Protein AF-A0A4Y8PSL6-F1 (afdb_monomer)

Structure (mmCIF, N/CA/C/O backbone):
data_AF-A0A4Y8PSL6-F1
#
_entry.id   AF-A0A4Y8PSL6-F1
#
loop_
_atom_site.group_PDB
_atom_site.id
_atom_site.type_symbol
_atom_site.label_atom_id
_atom_site.label_alt_id
_atom_site.label_comp_id
_atom_site.label_asym_id
_atom_site.label_entity_id
_atom_site.label_seq_id
_atom_site.pdbx_PDB_ins_code
_atom_site.Cartn_x
_atom_site.Cartn_y
_atom_site.Cartn_z
_atom_site.occupancy
_atom_site.B_iso_or_equiv
_atom_site.auth_seq_id
_atom_site.auth_comp_id
_atom_site.auth_asym_id
_atom_site.auth_atom_id
_atom_site.pdbx_PDB_model_num
ATOM 1 N N . MET A 1 1 ? 6.176 0.290 2.480 1.00 97.12 1 MET A N 1
ATOM 2 C CA . MET A 1 1 ? 6.276 -0.928 1.645 1.00 97.12 1 MET A CA 1
ATOM 3 C C . MET A 1 1 ? 7.645 -0.923 1.013 1.00 97.12 1 MET A C 1
ATOM 5 O O . MET A 1 1 ? 7.994 0.090 0.418 1.00 97.12 1 MET A O 1
ATOM 9 N N . ASP A 1 2 ? 8.406 -1.997 1.165 1.00 98.06 2 ASP A N 1
ATOM 10 C CA . ASP A 1 2 ? 9.759 -2.098 0.620 1.00 98.06 2 ASP A CA 1
ATOM 11 C C . ASP A 1 2 ? 9.851 -3.261 -0.374 1.00 98.06 2 ASP A C 1
ATOM 13 O O . ASP A 1 2 ? 9.396 -4.365 -0.080 1.00 98.06 2 ASP A O 1
ATOM 17 N N . SER A 1 3 ? 10.424 -2.998 -1.546 1.00 97.62 3 SER A N 1
ATOM 18 C CA . SER A 1 3 ? 10.727 -3.960 -2.612 1.00 97.62 3 SER A CA 1
ATOM 19 C C . SER A 1 3 ? 12.209 -3.917 -3.021 1.00 97.62 3 SER A C 1
ATOM 21 O O . SER A 1 3 ? 12.564 -4.291 -4.131 1.00 97.62 3 SER A O 1
ATOM 23 N N . THR A 1 4 ? 13.110 -3.436 -2.160 1.00 97.38 4 THR A N 1
ATOM 24 C CA . THR A 1 4 ? 14.527 -3.191 -2.489 1.00 97.38 4 THR A CA 1
ATOM 25 C C . THR A 1 4 ? 15.264 -4.4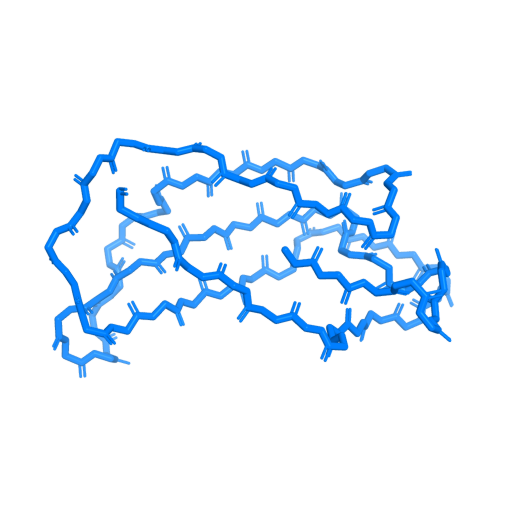42 -2.982 1.00 97.38 4 THR A C 1
ATOM 27 O O . THR A 1 4 ? 16.109 -4.330 -3.871 1.00 97.38 4 THR A O 1
ATOM 30 N N . ASN A 1 5 ? 14.902 -5.644 -2.510 1.00 96.50 5 ASN A N 1
ATOM 31 C CA . ASN A 1 5 ? 15.495 -6.900 -3.001 1.00 96.50 5 ASN A CA 1
ATOM 32 C C . ASN A 1 5 ? 15.004 -7.294 -4.409 1.00 96.50 5 ASN A C 1
ATOM 34 O O . ASN A 1 5 ? 15.565 -8.193 -5.029 1.00 96.50 5 ASN A O 1
ATOM 38 N N . ALA A 1 6 ? 13.981 -6.608 -4.921 1.00 96.25 6 ALA A N 1
ATOM 39 C CA . ALA A 1 6 ? 13.476 -6.686 -6.284 1.00 96.25 6 ALA A CA 1
ATOM 40 C C . ALA A 1 6 ? 13.149 -5.266 -6.783 1.00 96.25 6 ALA A C 1
ATOM 42 O O . ALA A 1 6 ? 12.002 -4.942 -7.062 1.00 96.25 6 ALA A O 1
ATOM 43 N N . ALA A 1 7 ? 14.155 -4.388 -6.869 1.00 94.81 7 ALA A N 1
ATOM 44 C CA . ALA A 1 7 ? 13.978 -2.936 -7.032 1.00 94.81 7 ALA A CA 1
ATOM 45 C C . ALA A 1 7 ? 13.149 -2.468 -8.258 1.00 94.81 7 ALA A C 1
ATOM 47 O O . ALA A 1 7 ? 12.777 -1.298 -8.347 1.00 94.81 7 ALA A O 1
ATOM 48 N N . GLY A 1 8 ? 12.853 -3.346 -9.220 1.00 96.19 8 GLY A N 1
ATOM 49 C CA . GLY A 1 8 ? 11.931 -3.066 -10.328 1.00 96.19 8 GLY A CA 1
ATOM 50 C C . GLY A 1 8 ? 10.448 -3.302 -10.004 1.00 96.19 8 GLY A C 1
ATOM 51 O O . GLY A 1 8 ? 9.587 -2.804 -10.734 1.00 96.19 8 GLY A O 1
ATOM 52 N N . ASP A 1 9 ? 10.155 -4.005 -8.912 1.00 97.44 9 ASP A N 1
ATOM 53 C CA . ASP A 1 9 ? 8.859 -4.616 -8.610 1.00 97.44 9 ASP A CA 1
ATOM 54 C C . ASP A 1 9 ? 8.009 -3.782 -7.635 1.00 97.44 9 ASP A C 1
ATOM 56 O O . ASP A 1 9 ? 7.099 -4.283 -6.973 1.00 97.44 9 ASP A O 1
ATOM 60 N N . TYR A 1 10 ? 8.271 -2.482 -7.527 1.00 97.62 10 TYR A N 1
ATOM 61 C CA . TYR A 1 10 ? 7.418 -1.603 -6.732 1.00 97.62 10 TYR A CA 1
ATOM 62 C C . TYR A 1 10 ? 6.060 -1.354 -7.398 1.00 97.62 10 TYR A C 1
ATOM 64 O O . TYR A 1 10 ? 5.917 -1.317 -8.626 1.00 97.62 10 TYR A O 1
ATOM 72 N N . ALA A 1 11 ? 5.047 -1.099 -6.568 1.00 97.56 11 ALA A N 1
ATOM 73 C CA . ALA A 1 11 ? 3.720 -0.711 -7.029 1.00 97.56 11 ALA A CA 1
ATOM 74 C C . ALA A 1 11 ? 3.775 0.612 -7.814 1.00 97.56 11 ALA A C 1
ATOM 76 O O . ALA A 1 11 ? 4.144 1.648 -7.271 1.00 97.56 11 ALA A O 1
ATOM 77 N N . ARG A 1 12 ? 3.349 0.606 -9.083 1.00 97.88 12 ARG A N 1
ATOM 78 C CA . ARG A 1 12 ? 3.324 1.820 -9.934 1.00 97.88 12 ARG A CA 1
ATOM 79 C C . ARG A 1 12 ? 2.220 2.804 -9.571 1.00 97.88 12 ARG A C 1
ATOM 81 O O . ARG A 1 12 ? 2.358 4.011 -9.730 1.00 97.88 12 ARG A O 1
ATOM 88 N N . GLY A 1 13 ? 1.143 2.265 -9.031 1.00 98.25 13 GLY A N 1
ATOM 89 C CA . GLY A 1 13 ? 0.061 2.987 -8.388 1.00 98.25 13 GLY A CA 1
ATOM 90 C C . GLY A 1 13 ? -0.425 2.141 -7.229 1.00 98.25 13 GLY A C 1
ATOM 91 O O . GLY A 1 13 ? -0.313 0.909 -7.294 1.00 98.25 13 GLY A O 1
ATOM 92 N N . TYR A 1 14 ? -0.923 2.786 -6.183 1.00 98.50 14 TYR A N 1
ATOM 93 C CA . TYR A 1 14 ? -1.450 2.101 -5.017 1.00 98.50 14 TYR A CA 1
ATOM 94 C C . TYR A 1 14 ? -2.660 2.818 -4.419 1.00 98.50 14 TYR A C 1
ATOM 96 O O . TYR A 1 14 ? -2.806 4.039 -4.508 1.00 98.50 14 TYR A O 1
ATOM 104 N N . GLN A 1 15 ? -3.498 2.034 -3.751 1.00 98.81 15 GLN A N 1
ATOM 105 C CA . GLN A 1 15 ? -4.497 2.484 -2.791 1.00 98.81 15 GLN A CA 1
ATOM 106 C C . GLN A 1 15 ? -4.325 1.696 -1.497 1.00 98.81 15 GLN A C 1
ATOM 108 O O . GLN A 1 15 ? -4.068 0.490 -1.528 1.00 98.81 15 GLN A O 1
ATOM 113 N N . VAL A 1 16 ? -4.486 2.375 -0.365 1.00 98.69 16 VAL A N 1
ATOM 114 C CA . VAL A 1 16 ? -4.461 1.762 0.964 1.00 98.69 16 VAL A CA 1
ATOM 115 C C . VAL A 1 16 ? -5.843 1.878 1.579 1.00 98.69 16 VAL A C 1
ATOM 117 O O . VAL A 1 16 ? -6.427 2.959 1.611 1.00 98.69 16 VAL A O 1
ATOM 120 N N . PHE A 1 17 ? -6.351 0.761 2.080 1.00 98.88 17 PHE A N 1
ATOM 121 C CA . PHE A 1 17 ? -7.597 0.664 2.829 1.00 98.88 17 PHE A CA 1
ATOM 122 C C . PHE A 1 17 ? -7.307 0.069 4.200 1.00 98.88 17 PHE A C 1
ATOM 124 O O . PHE A 1 17 ? -6.369 -0.716 4.364 1.00 98.88 17 PHE A O 1
ATOM 131 N N . VAL A 1 18 ? -8.162 0.383 5.164 1.00 98.62 18 VAL A N 1
ATOM 132 C CA . VAL A 1 18 ? -8.118 -0.205 6.501 1.00 98.62 18 VAL A CA 1
ATOM 133 C C . VAL A 1 18 ? -9.489 -0.758 6.869 1.00 98.62 18 VAL A C 1
ATOM 135 O O . VAL A 1 18 ? -10.505 -0.324 6.333 1.00 98.62 18 VAL A O 1
ATOM 138 N N . SER A 1 19 ? -9.525 -1.747 7.755 1.00 98.75 19 SER A N 1
ATOM 139 C CA . SER A 1 19 ? -1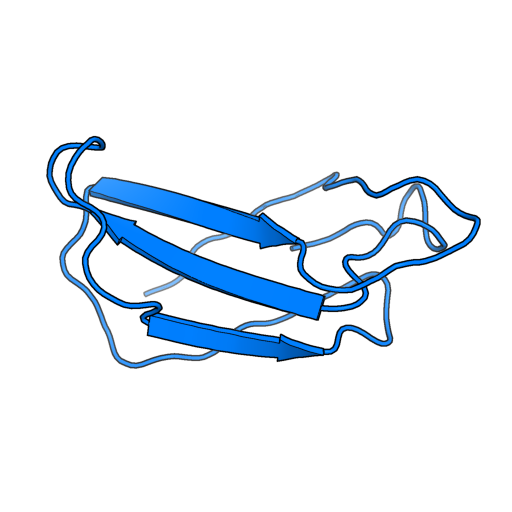0.775 -2.357 8.208 1.00 98.75 19 SER A CA 1
ATOM 140 C C . SER A 1 19 ? -10.661 -2.853 9.645 1.00 98.75 19 SER A C 1
ATOM 142 O O . SER A 1 19 ? -9.587 -3.257 10.100 1.00 98.75 19 SER A O 1
ATOM 144 N N . SER A 1 20 ? -11.778 -2.848 10.367 1.00 98.50 20 SER A N 1
ATOM 145 C CA . SER A 1 20 ? -11.912 -3.498 11.672 1.00 98.50 20 SER A CA 1
ATOM 146 C C . SER A 1 20 ? -12.232 -4.994 11.559 1.00 98.50 20 SER A C 1
ATOM 148 O O . SER A 1 20 ? -11.885 -5.746 12.470 1.00 98.50 20 SER A O 1
ATOM 150 N N . ASP A 1 21 ? -12.841 -5.436 10.451 1.00 98.25 21 ASP A N 1
ATOM 151 C CA . ASP A 1 21 ? -13.387 -6.793 10.276 1.00 98.25 21 ASP A CA 1
ATOM 152 C C . ASP A 1 21 ? -12.777 -7.593 9.104 1.00 98.25 21 ASP A C 1
ATOM 154 O O . ASP A 1 21 ? -12.999 -8.797 8.996 1.00 98.25 21 ASP A O 1
ATOM 158 N N . GLY A 1 22 ? -11.991 -6.953 8.232 1.00 98.19 22 GLY A N 1
ATOM 159 C CA . GLY A 1 22 ? -11.313 -7.593 7.098 1.00 98.19 22 GLY A CA 1
ATOM 160 C C . GLY A 1 22 ? -12.210 -7.867 5.881 1.00 98.19 22 GLY A C 1
ATOM 161 O O . GLY A 1 22 ? -11.731 -8.361 4.858 1.00 98.19 22 GLY A O 1
ATOM 162 N N . THR A 1 23 ? -13.490 -7.503 5.943 1.00 98.12 23 THR A N 1
ATOM 163 C CA . THR A 1 23 ? -14.489 -7.712 4.881 1.00 98.12 23 THR A CA 1
ATOM 164 C C . THR A 1 23 ? -15.043 -6.394 4.346 1.00 98.12 23 THR A C 1
ATOM 166 O O . THR A 1 23 ? -15.125 -6.218 3.130 1.00 98.12 23 THR A O 1
ATOM 169 N N . ASN A 1 24 ? -15.324 -5.436 5.228 1.00 97.81 24 ASN A N 1
ATOM 170 C CA . ASN A 1 24 ? -15.801 -4.100 4.906 1.00 97.81 24 ASN A CA 1
ATOM 171 C C . ASN A 1 24 ? -14.627 -3.119 4.941 1.00 97.81 24 ASN A C 1
ATOM 173 O O . ASN A 1 24 ? -14.035 -2.879 5.991 1.00 97.81 24 ASN A O 1
ATOM 177 N N . TRP A 1 25 ? -14.274 -2.557 3.784 1.00 98.38 25 TRP A N 1
ATOM 178 C CA . TRP A 1 25 ? -13.050 -1.757 3.614 1.00 98.38 25 TRP A CA 1
ATOM 179 C C . TRP A 1 25 ? -13.291 -0.256 3.427 1.00 98.38 25 TRP A C 1
ATOM 181 O O . TRP A 1 25 ? -12.337 0.513 3.462 1.00 98.38 25 TRP A O 1
ATOM 191 N N . GLY A 1 26 ? -14.543 0.164 3.220 1.00 97.06 26 GLY A N 1
ATOM 192 C CA . GLY A 1 26 ? -14.885 1.568 2.985 1.00 97.06 26 GLY A CA 1
ATOM 193 C C . GLY A 1 26 ? -14.147 2.176 1.786 1.00 97.06 26 GLY A C 1
ATOM 194 O O . GLY A 1 26 ? -13.962 1.527 0.754 1.00 97.06 26 GLY A O 1
ATOM 195 N N . THR A 1 27 ? -13.744 3.439 1.923 1.00 98.31 27 THR A N 1
ATOM 196 C CA . THR A 1 27 ? -12.932 4.166 0.939 1.00 98.31 27 THR A CA 1
ATOM 197 C C . THR A 1 27 ? -11.445 4.054 1.258 1.00 98.31 27 THR A C 1
ATOM 199 O O . THR A 1 27 ? -11.059 3.816 2.402 1.00 98.31 27 THR A O 1
ATOM 202 N N . ALA A 1 28 ? -10.594 4.274 0.256 1.00 98.62 28 ALA A N 1
ATOM 203 C CA . ALA A 1 28 ? -9.154 4.309 0.476 1.00 98.62 28 ALA A CA 1
ATOM 204 C C . ALA A 1 28 ? -8.789 5.443 1.450 1.00 98.62 28 ALA A C 1
ATOM 206 O O . ALA A 1 28 ? -9.250 6.573 1.283 1.00 98.62 28 ALA A O 1
ATOM 207 N N . VAL A 1 29 ? -7.947 5.145 2.441 1.00 98.69 29 VAL A N 1
ATOM 208 C CA . VAL A 1 29 ? -7.378 6.146 3.362 1.00 98.69 29 VAL A CA 1
ATOM 209 C C . VAL A 1 29 ? -6.203 6.894 2.733 1.00 98.69 29 VAL A C 1
ATOM 211 O O . VAL A 1 29 ? -5.899 8.010 3.138 1.00 98.69 29 VAL A O 1
ATOM 214 N N . ALA A 1 30 ? -5.572 6.300 1.716 1.00 98.69 30 ALA A N 1
ATOM 215 C CA . ALA A 1 30 ? -4.534 6.926 0.907 1.00 98.69 30 ALA A CA 1
ATOM 216 C C . ALA A 1 30 ? -4.529 6.361 -0.518 1.00 98.69 30 ALA A C 1
ATOM 218 O O . ALA A 1 30 ? -4.913 5.214 -0.755 1.00 98.69 30 ALA A O 1
ATOM 219 N 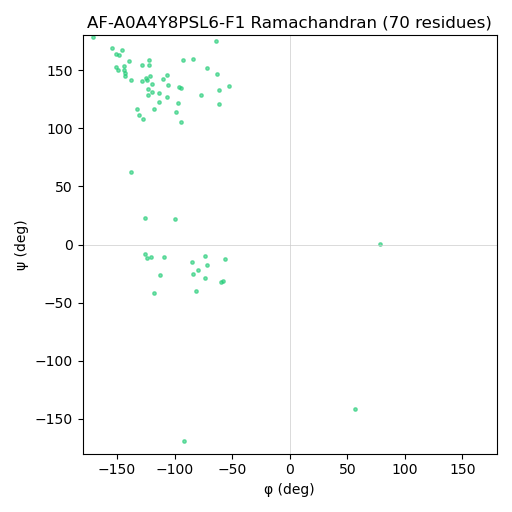N . SER A 1 31 ? -4.073 7.161 -1.476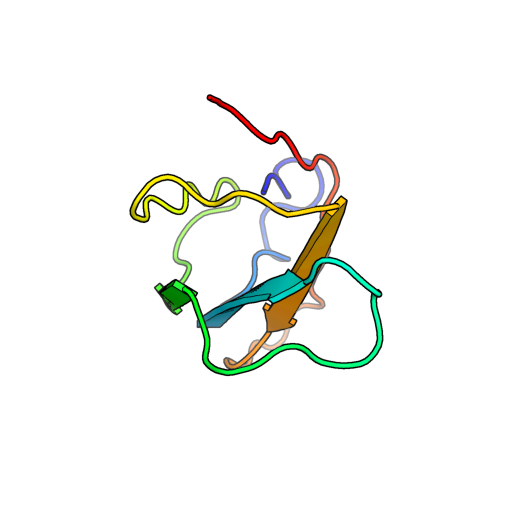 1.00 98.62 31 SER A N 1
ATOM 220 C CA . SER A 1 31 ? -3.841 6.757 -2.867 1.00 98.62 31 SER A CA 1
ATOM 221 C C . SER A 1 31 ? -2.601 7.469 -3.393 1.00 98.62 31 SER A C 1
ATOM 223 O O . SER A 1 31 ? -2.350 8.610 -3.012 1.00 98.62 31 SER A O 1
ATOM 225 N N . GLY A 1 32 ? -1.843 6.834 -4.281 1.00 98.12 32 GLY A N 1
ATOM 226 C CA . GLY A 1 32 ? -0.646 7.458 -4.831 1.00 98.12 32 GLY A CA 1
ATOM 227 C C . GLY A 1 32 ? -0.022 6.699 -5.992 1.00 98.12 32 GLY A C 1
ATOM 228 O O . GLY A 1 32 ? -0.494 5.640 -6.409 1.00 98.12 32 GLY A O 1
ATOM 229 N N . THR A 1 33 ? 1.058 7.272 -6.515 1.00 98.00 33 THR A N 1
ATOM 230 C CA . THR A 1 33 ? 1.937 6.636 -7.500 1.00 98.00 33 THR A CA 1
ATOM 231 C C . THR A 1 33 ? 3.243 6.241 -6.824 1.00 98.00 33 THR A C 1
ATOM 233 O O . THR A 1 33 ? 3.687 6.906 -5.888 1.00 98.00 33 THR A O 1
ATOM 236 N N . GLY A 1 34 ? 3.837 5.132 -7.258 1.00 97.00 34 GLY A N 1
ATOM 237 C CA . GLY A 1 34 ? 5.158 4.711 -6.796 1.00 97.00 34 GLY A CA 1
ATOM 238 C C . GLY A 1 34 ? 6.205 4.962 -7.871 1.00 97.00 34 GLY A C 1
ATOM 239 O O . GLY A 1 34 ? 5.976 4.683 -9.048 1.00 97.00 34 GLY A O 1
ATOM 240 N N . SER A 1 35 ? 7.359 5.478 -7.459 1.00 96.31 35 SER A N 1
ATOM 241 C CA . SER A 1 35 ? 8.510 5.770 -8.326 1.00 96.31 35 SER A CA 1
ATOM 242 C C . SER A 1 35 ? 9.808 5.108 -7.849 1.00 96.31 35 SER A C 1
ATOM 244 O O . SER A 1 35 ? 10.806 5.122 -8.570 1.00 96.31 35 SER A O 1
ATOM 246 N N . THR A 1 36 ? 9.795 4.507 -6.658 1.00 97.25 36 THR A N 1
ATOM 247 C CA . THR A 1 36 ? 10.962 3.929 -5.985 1.00 97.25 36 THR A CA 1
ATOM 248 C C . THR A 1 36 ? 10.621 2.597 -5.304 1.00 97.25 36 THR A C 1
ATOM 250 O O . THR A 1 36 ? 9.454 2.370 -4.975 1.00 97.25 36 THR A O 1
ATOM 253 N N . PRO A 1 37 ? 11.624 1.732 -5.035 1.00 97.56 37 PRO A N 1
ATOM 254 C CA . PRO A 1 37 ? 11.432 0.454 -4.339 1.00 97.56 37 PRO A CA 1
ATOM 255 C C . PRO A 1 37 ? 10.840 0.583 -2.933 1.00 97.56 37 PRO A C 1
ATOM 257 O O . PRO A 1 37 ? 10.093 -0.290 -2.491 1.00 97.56 37 PRO A O 1
ATOM 260 N N . VAL A 1 38 ? 11.164 1.680 -2.247 1.00 98.31 38 VAL A N 1
ATOM 261 C CA . VAL A 1 38 ? 10.602 2.044 -0.946 1.00 98.31 38 VAL A CA 1
ATOM 262 C C . VAL A 1 38 ? 9.470 3.037 -1.174 1.00 98.31 38 VAL A C 1
ATOM 264 O O . VAL A 1 38 ? 9.685 4.101 -1.754 1.00 98.31 38 VAL A O 1
ATOM 267 N N . ILE A 1 39 ? 8.270 2.687 -0.716 1.00 98.38 39 ILE A N 1
ATOM 268 C CA . ILE A 1 39 ? 7.078 3.535 -0.750 1.00 98.38 39 ILE A CA 1
ATOM 269 C C . ILE A 1 39 ? 6.627 3.792 0.688 1.00 98.38 39 ILE A C 1
ATOM 271 O O . ILE A 1 39 ? 6.208 2.863 1.392 1.00 98.38 39 ILE A O 1
ATOM 275 N N . THR A 1 40 ? 6.668 5.060 1.088 1.00 98.25 40 THR A N 1
ATOM 276 C CA . THR A 1 40 ? 6.045 5.572 2.315 1.00 98.25 40 THR A CA 1
ATOM 277 C C . THR A 1 40 ? 4.664 6.116 1.975 1.00 98.25 40 THR A C 1
ATOM 279 O O . THR A 1 40 ? 4.499 6.792 0.960 1.00 98.25 40 THR A O 1
ATOM 282 N N . VAL A 1 41 ? 3.668 5.781 2.794 1.00 98.25 41 VAL A N 1
ATOM 283 C CA . VAL A 1 41 ? 2.282 6.211 2.598 1.00 98.25 41 VAL A CA 1
ATOM 284 C C . VAL A 1 41 ? 1.793 6.859 3.883 1.00 98.25 41 VAL A C 1
ATOM 286 O O . VAL A 1 41 ? 1.543 6.158 4.860 1.00 98.25 41 VAL A O 1
ATOM 289 N N . ASP A 1 42 ? 1.637 8.178 3.854 1.00 97.75 42 ASP A N 1
ATOM 290 C CA . ASP A 1 42 ? 1.138 8.959 4.983 1.00 97.75 42 ASP A CA 1
ATOM 291 C C . ASP A 1 42 ? -0.371 9.208 4.845 1.00 97.75 42 ASP A C 1
ATOM 293 O O . ASP A 1 42 ? -0.872 9.544 3.769 1.00 97.75 42 ASP A O 1
ATOM 297 N N . PHE A 1 43 ? -1.108 9.038 5.941 1.00 97.62 43 PHE A N 1
ATOM 298 C CA . PHE A 1 43 ? -2.540 9.325 6.051 1.00 97.62 43 PHE A CA 1
ATOM 299 C C . PHE A 1 43 ? -2.905 9.628 7.510 1.00 97.62 43 PHE A C 1
ATOM 301 O O . PHE A 1 43 ? -2.094 9.441 8.416 1.00 97.62 43 PHE A O 1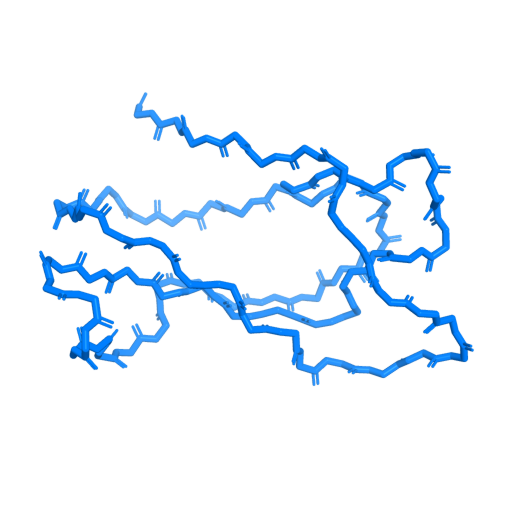
ATOM 308 N N . SER A 1 44 ? -4.116 10.134 7.756 1.00 97.81 44 SER A N 1
ATOM 309 C CA . SER A 1 44 ? -4.580 10.424 9.119 1.00 97.81 44 SER A CA 1
ATOM 310 C C . SER A 1 44 ? -4.671 9.153 9.968 1.00 97.81 44 SER A C 1
ATOM 312 O O . SER A 1 44 ? -5.017 8.094 9.451 1.00 97.81 44 SER A O 1
ATOM 314 N N . SER A 1 45 ? -4.410 9.258 11.276 1.00 97.56 45 SER A N 1
ATOM 315 C CA . SER A 1 45 ? -4.469 8.115 12.200 1.00 97.56 45 SER A CA 1
ATOM 316 C C . SER A 1 45 ? -5.806 7.365 12.105 1.00 97.56 45 SER A C 1
ATOM 318 O O . SER A 1 45 ? -6.873 7.978 12.037 1.00 97.56 45 SER A O 1
ATOM 320 N N . GLN A 1 46 ? -5.738 6.032 12.085 1.00 97.69 46 GLN A N 1
ATOM 321 C CA . GLN A 1 46 ? -6.884 5.134 11.940 1.00 97.69 46 GLN A CA 1
ATOM 322 C C . GLN A 1 46 ? -6.945 4.153 13.111 1.00 97.69 46 GLN A C 1
ATOM 324 O O . GLN A 1 46 ? -5.924 3.608 13.525 1.00 97.69 46 GLN A O 1
ATOM 329 N N . SER A 1 47 ? -8.155 3.846 13.587 1.00 97.44 47 SER A N 1
ATOM 330 C CA . SER A 1 47 ? -8.390 2.683 14.450 1.00 97.44 47 SER A CA 1
ATOM 331 C C . SER A 1 47 ? -8.831 1.505 13.583 1.00 97.44 47 SER A C 1
ATOM 333 O O . SER A 1 47 ? -9.949 1.490 13.068 1.00 97.44 47 SER A O 1
ATOM 335 N N . ALA A 1 48 ? -7.938 0.540 13.366 1.00 97.50 48 ALA A N 1
ATOM 336 C CA . ALA A 1 48 ? -8.181 -0.593 12.479 1.00 97.50 48 ALA A CA 1
ATOM 337 C C . ALA A 1 48 ? -7.401 -1.840 12.912 1.00 97.50 48 ALA A C 1
ATOM 339 O O . ALA A 1 48 ? -6.453 -1.762 13.690 1.00 97.50 48 ALA A O 1
ATOM 340 N N . ARG A 1 49 ? -7.801 -2.997 12.378 1.00 98.12 49 ARG A N 1
ATOM 341 C CA . ARG A 1 49 ? -7.136 -4.290 12.606 1.00 98.12 49 ARG A CA 1
ATOM 342 C C . ARG A 1 49 ? -6.475 -4.846 11.347 1.00 98.12 49 ARG A C 1
ATOM 344 O O . ARG A 1 49 ? -5.520 -5.610 11.442 1.00 98.12 49 ARG A O 1
ATOM 351 N N . TYR A 1 50 ? -6.986 -4.473 10.181 1.00 98.62 50 TYR A N 1
ATOM 352 C CA . TYR A 1 50 ? -6.548 -4.990 8.896 1.00 98.62 50 TYR A CA 1
ATOM 353 C C . TYR A 1 50 ? -6.151 -3.846 7.975 1.00 98.62 50 TYR A C 1
ATOM 355 O O . TYR A 1 50 ? -6.801 -2.801 7.957 1.00 98.62 50 TYR A O 1
ATOM 363 N N . VAL A 1 51 ? -5.117 -4.085 7.173 1.00 98.44 51 VAL A N 1
ATOM 364 C CA . VAL A 1 51 ? -4.676 -3.197 6.098 1.00 98.44 51 VAL A CA 1
ATOM 365 C C . VAL A 1 51 ? -4.773 -3.962 4.784 1.00 98.44 51 VAL A C 1
ATOM 367 O O . VAL A 1 51 ? -4.414 -5.136 4.714 1.00 98.44 51 VAL A O 1
ATOM 370 N N . LYS A 1 52 ? -5.263 -3.299 3.738 1.00 98.62 52 LYS A N 1
ATOM 371 C CA . LYS A 1 52 ? -5.267 -3.808 2.367 1.00 98.62 52 LYS A CA 1
ATOM 372 C C . LYS A 1 52 ? -4.547 -2.811 1.482 1.00 98.62 52 LYS A C 1
ATOM 374 O O . LYS A 1 52 ? -4.894 -1.633 1.457 1.00 98.62 52 LYS A O 1
ATOM 379 N N . VAL A 1 53 ? -3.594 -3.318 0.715 1.00 98.38 53 VAL A N 1
ATOM 380 C CA . VAL A 1 53 ? -2.924 -2.577 -0.350 1.00 98.38 53 VAL A CA 1
ATOM 381 C C . VAL A 1 53 ? -3.440 -3.100 -1.681 1.00 98.38 53 VAL A C 1
ATOM 383 O O . VAL A 1 53 ? -3.411 -4.304 -1.930 1.00 98.38 53 VAL A O 1
ATOM 386 N N . VAL A 1 54 ? -3.905 -2.195 -2.535 1.00 98.19 54 VAL A N 1
ATOM 387 C CA . VAL A 1 54 ? -4.313 -2.499 -3.908 1.00 98.19 54 VAL A CA 1
ATOM 388 C C . VAL A 1 54 ? -3.356 -1.798 -4.855 1.00 98.19 54 VAL A C 1
ATOM 390 O O . VAL A 1 54 ? -3.214 -0.582 -4.803 1.00 98.19 54 VAL A O 1
ATOM 393 N N . GLN A 1 55 ? -2.705 -2.563 -5.722 1.00 97.12 55 GLN A N 1
ATOM 394 C CA . GLN A 1 55 ? -1.872 -2.058 -6.807 1.00 97.12 55 GLN A CA 1
ATOM 395 C C . GLN A 1 55 ? -2.782 -1.574 -7.953 1.00 97.12 55 GLN A C 1
ATOM 397 O O . GLN A 1 55 ? -3.682 -2.303 -8.359 1.00 97.12 55 GLN A O 1
ATOM 402 N N . THR A 1 56 ? -2.588 -0.350 -8.452 1.00 98.19 56 THR A N 1
ATOM 403 C CA . THR A 1 56 ? -3.491 0.286 -9.443 1.00 98.19 56 THR A CA 1
ATOM 404 C C . THR A 1 56 ? -2.836 0.753 -10.748 1.00 98.19 56 THR A C 1
ATOM 406 O O . THR A 1 56 ? -3.533 1.112 -11.690 1.00 98.19 56 THR A O 1
ATOM 409 N N . GLY A 1 57 ? -1.507 0.777 -10.825 1.00 96.56 57 GLY A N 1
ATOM 410 C CA . GLY A 1 57 ? -0.740 1.046 -12.051 1.00 96.56 57 GLY A CA 1
ATOM 411 C C . GLY A 1 57 ? -0.356 -0.209 -12.852 1.00 96.56 57 GLY A C 1
ATOM 412 O O . GLY A 1 57 ? -0.805 -1.313 -12.568 1.00 96.56 57 GLY A O 1
ATOM 413 N N . THR A 1 58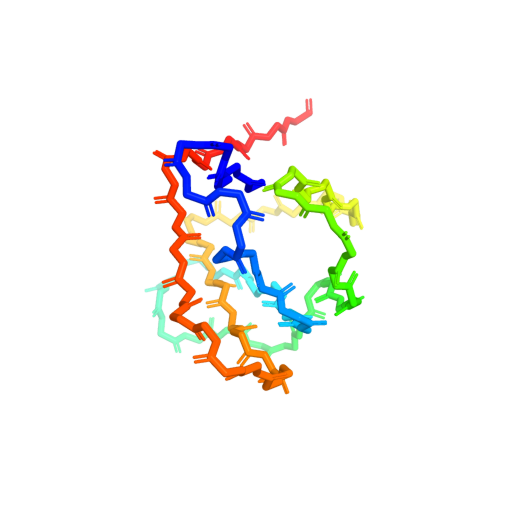 ? 0.524 -0.066 -13.840 1.00 95.81 58 THR A N 1
ATOM 414 C CA . THR A 1 58 ? 1.013 -1.190 -14.659 1.00 95.81 58 THR A CA 1
ATOM 415 C C . THR A 1 58 ? 2.489 -0.990 -14.997 1.00 95.81 58 THR A C 1
ATOM 417 O O . THR A 1 58 ? 2.932 0.142 -15.180 1.00 95.81 58 THR A O 1
ATOM 420 N N . ALA A 1 59 ? 3.250 -2.081 -15.070 1.00 95.81 59 ALA A N 1
ATOM 421 C CA . ALA A 1 59 ? 4.626 -2.124 -15.562 1.00 95.81 59 ALA A CA 1
ATOM 422 C C . ALA A 1 59 ? 4.877 -3.450 -16.291 1.00 95.81 59 ALA A C 1
ATOM 424 O O . ALA A 1 59 ? 4.089 -4.384 -16.179 1.00 95.81 59 ALA A O 1
ATOM 425 N N . SER A 1 60 ? 5.990 -3.530 -17.023 1.00 95.62 60 SER A N 1
ATOM 426 C CA . SER A 1 60 ? 6.484 -4.789 -17.596 1.00 95.62 60 SER A CA 1
ATOM 427 C C . SER A 1 60 ? 7.068 -5.742 -16.546 1.00 95.62 60 SER A C 1
ATOM 429 O O . SER A 1 60 ? 7.247 -6.921 -16.831 1.00 95.62 60 SER A O 1
ATOM 431 N N . SER A 1 61 ? 7.397 -5.227 -15.360 1.00 93.62 61 SER A N 1
ATOM 432 C CA . SER A 1 61 ? 7.858 -6.006 -14.208 1.00 93.62 61 SER A CA 1
ATOM 433 C C . SER A 1 61 ? 6.684 -6.582 -13.416 1.00 93.62 61 SER A C 1
ATOM 435 O O . SER A 1 61 ? 5.569 -6.056 -13.471 1.00 93.62 61 SER A O 1
ATOM 437 N N . TRP A 1 62 ? 6.948 -7.627 -12.629 1.00 94.19 62 TRP A N 1
ATOM 438 C CA . TRP A 1 62 ? 6.044 -8.036 -11.554 1.00 94.19 62 TRP A CA 1
ATOM 439 C C . TRP A 1 62 ? 5.949 -6.947 -10.482 1.00 94.19 62 TRP A C 1
ATOM 441 O O . TRP A 1 62 ? 6.635 -5.929 -10.545 1.00 94.19 62 TRP A O 1
ATOM 451 N N . TRP A 1 63 ? 5.079 -7.153 -9.495 1.00 95.31 63 TRP A N 1
ATOM 452 C CA . TRP A 1 63 ? 5.119 -6.365 -8.270 1.00 95.31 63 TRP A CA 1
ATOM 453 C C . TRP A 1 63 ? 5.310 -7.275 -7.060 1.00 95.31 63 TRP A C 1
ATOM 455 O O . TRP A 1 63 ? 4.805 -8.400 -7.036 1.00 95.31 63 TRP A O 1
ATOM 465 N N . SER A 1 64 ? 6.042 -6.794 -6.062 1.00 97.19 64 SER A N 1
ATOM 466 C CA . SER A 1 64 ? 6.317 -7.525 -4.832 1.00 97.19 64 SER A CA 1
ATOM 467 C C . SER A 1 64 ? 6.448 -6.579 -3.638 1.00 97.19 64 SER A C 1
ATOM 469 O O . SER A 1 64 ? 6.604 -5.366 -3.779 1.00 97.19 64 SER A O 1
ATOM 471 N N . ILE A 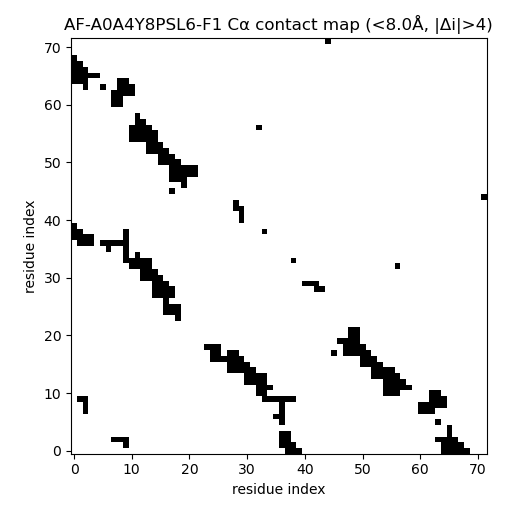1 65 ? 6.350 -7.150 -2.438 1.00 97.25 65 ILE A N 1
ATOM 472 C CA . ILE A 1 65 ? 6.641 -6.477 -1.173 1.00 97.25 65 ILE A CA 1
ATOM 473 C C . ILE A 1 65 ? 7.531 -7.432 -0.378 1.00 97.25 65 ILE A C 1
ATOM 475 O O . ILE A 1 65 ? 7.111 -8.539 -0.048 1.00 97.25 65 ILE A O 1
ATOM 479 N N . ASN A 1 66 ? 8.764 -7.019 -0.101 1.00 97.44 66 ASN A N 1
ATOM 480 C CA . ASN A 1 66 ? 9.684 -7.735 0.776 1.00 97.44 66 ASN A CA 1
ATOM 481 C C . ASN A 1 66 ? 9.392 -7.426 2.247 1.00 97.44 66 ASN A C 1
ATOM 483 O O . ASN A 1 66 ? 9.422 -8.333 3.072 1.00 97.44 66 ASN A O 1
ATOM 487 N N . GLU A 1 67 ? 9.076 -6.166 2.562 1.00 98.19 67 GLU A N 1
ATOM 488 C CA . GLU A 1 67 ? 8.757 -5.739 3.925 1.00 98.19 67 GLU A CA 1
ATOM 489 C C . GLU A 1 67 ? 7.567 -4.769 3.968 1.00 98.19 67 GLU A C 1
ATOM 491 O O . GLU A 1 67 ? 7.392 -3.886 3.114 1.00 98.19 67 GLU A O 1
ATOM 496 N N . PHE A 1 68 ? 6.736 -4.929 5.000 1.00 98.00 68 PHE A N 1
ATOM 497 C CA . PHE A 1 68 ? 5.596 -4.072 5.288 1.00 98.00 68 PHE A CA 1
ATOM 498 C C . PHE A 1 68 ? 5.619 -3.647 6.758 1.00 98.00 68 PHE A C 1
ATOM 500 O O . PHE A 1 68 ? 5.383 -4.464 7.644 1.00 98.00 68 PHE A O 1
ATOM 507 N N . ASN A 1 69 ? 5.861 -2.360 7.000 1.00 98.12 69 ASN A N 1
ATOM 508 C CA . ASN A 1 69 ? 5.885 -1.766 8.334 1.00 98.12 69 ASN A CA 1
ATOM 509 C C . ASN A 1 69 ? 4.670 -0.846 8.531 1.00 98.12 69 ASN A C 1
ATOM 511 O O . ASN A 1 69 ? 4.272 -0.139 7.601 1.00 98.12 69 ASN A O 1
ATOM 515 N N . VAL A 1 70 ? 4.103 -0.848 9.740 1.00 97.00 70 VAL A N 1
ATOM 516 C CA . VAL A 1 70 ? 3.000 0.030 10.165 1.00 97.00 70 VAL A CA 1
ATOM 517 C C . VAL A 1 70 ? 3.449 0.799 11.401 1.00 97.00 70 VAL A C 1
ATOM 519 O O . VAL A 1 70 ? 4.002 0.203 12.324 1.00 97.00 70 VAL A O 1
ATOM 522 N N . TYR A 1 71 ? 3.200 2.106 11.413 1.00 95.06 71 TYR A N 1
ATOM 523 C CA . TYR A 1 71 ? 3.649 3.028 12.455 1.00 95.06 71 TYR A CA 1
ATOM 524 C C . TYR A 1 71 ? 2.451 3.754 13.092 1.00 95.06 71 TYR A C 1
ATOM 526 O O . TYR A 1 71 ? 1.381 3.823 12.483 1.00 95.06 71 TYR A O 1
ATOM 534 N N . ASN A 1 72 ? 2.642 4.268 14.311 1.00 89.00 72 ASN A N 1
ATOM 535 C CA . ASN A 1 72 ? 1.697 5.103 15.065 1.00 89.00 72 ASN A CA 1
ATOM 536 C C . ASN A 1 72 ? 2.380 6.412 15.460 1.00 89.00 72 ASN A C 1
ATOM 538 O O . ASN A 1 72 ? 3.560 6.320 15.873 1.00 89.00 72 ASN A O 1
#

Nearest PDB structures (foldseek):
  2eid-assembly1_A  TM=8.248E-01  e=6.176E-02  Fusarium graminearum
  8ayr-assembly2_B  TM=7.293E-01  e=1.400E-01  Akkermansia muciniphila
  2v5d-assembly1_A  TM=5.631E-01  e=5.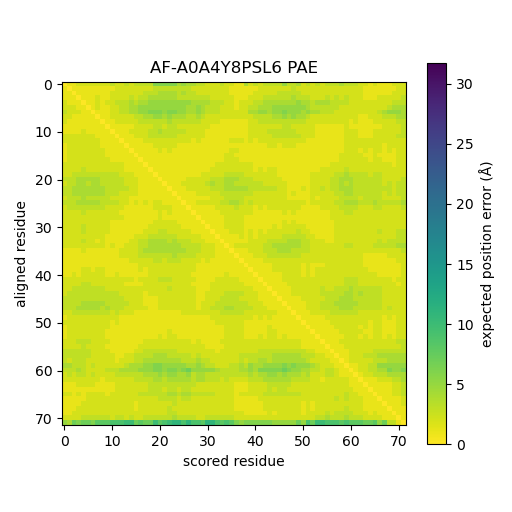961E-01  Clostridium perfringens
  7z8b-assembly1_C  TM=6.280E-01  e=3.943E+00  Homo sapiens
  6wmf-assembly1_A  TM=4.801E-01  e=5.072E+00  Homo sapiens

Mean predicted aligned error: 2.12 Å

InterPro domains:
  IPR000421 Coagulation factor 5/8, C-terminal domain [PF00754] (7-68)
  IPR000421 Coagulation factor 5/8, C-terminal domain [PS50022] (1-72)
  IPR008979 Galactose-binding-like domain superfamily [SSF49785] (7-72)

pLDDT: mean 97.43, std 1.5, range [89.0, 98.88]

Organism: NCBI:tx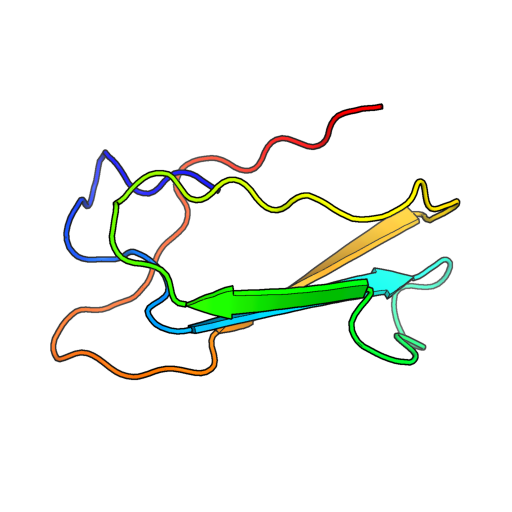id1967502

Secondary structure (DSSP, 8-state):
-B-GGGTT-S-SEEEEEEESSSS---S-SEEEE--SSB----------SEEEEEE-S--SS----SB-----

Solvent-accessible surface area (backbone atoms only — not comparable to full-atom values): 4478 Å² total; per-residue (Å²): 65,29,9,68,95,47,56,75,14,32,51,45,11,38,34,34,28,50,12,76,79,74,78,65,43,88,65,67,67,37,72,51,73,41,93,49,23,65,46,87,87,83,62,79,92,78,93,59,75,34,77,46,78,44,76,69,53,81,68,98,54,66,71,56,68,78,46,82,82,88,89,134

Radius of gyration: 12.38 Å; Cα contacts (8 Å, |Δi|>4): 143; chains: 1; bounding box: 31×18×33 Å

Sequence (72 aa):
MDSTNAAGDYARGYQVFVSSDGTNWGTAVASGTGSTPVITVDFSSQSARYVKVVQTGTASSWWSINEFNVYN

Foldseek 3Di:
DAQPVPWVAAQQKKFKFFAAPVPDTDHTQFIDGDDTRDDDTDGDDDDGDDMDMDRDDDDPDHHDDPDDDDDD

=== Feature glossary ===
The features interleaved in this record are:

— What the protein is —

Sequence gives the chain of amino acids in standard one-letter code (A=alanine, C=cysteine, …, Y=tyrosine), read N→C. It is the only feature that is directly encoded by the gene; all structural features are derived from the folded form of this sequence.

Database cross-references. InterPro integrates a dozen domain/family signature databases into unified entries with residue-range hits. GO terms attach function/process/location labels with evidence codes. CATH codes position the fold in a four-level structural taxonomy. Organism is the NCBI-taxonomy species name.

— Where its atoms are —

Atomic coordinates in PDBx/mmCIF format — the same representation the Protein Data Bank distributes. Each line of the _atom_site loop places one backbone atom in Cartesian space (units: ångströms, origin: arbitrary).

The six renders are orthographic views along the three Cartesian axes in both directions. Representation (cartoon, sticks, or surface) and color scheme (sequence-rainbow or by-chain) vary across proteins so the training set covers all the common visualization conventions.

— Local backbone conformation —

Eight-state secondary structure (DSSP): H is the canonical α-helix, G the tighter 3₁₀-helix, I the wider π-helix; E/B are β-structure, T and S are turns and bends, and '-' is everything else. DSSP derives these from the pattern of main-chain N–H···O=C hydrogen bonds, not from the sequence.

P-SEA three-state annotation labels each residue as helix, strand, or coil based purely on the geometry of the Cα trace. It serves as a fallback when the full backbone (and thus DSSP) is unavailable.

The φ/ψ torsion pair specifies the backbone conformation at each residue. φ rotates about the N–Cα bond, ψ about the Cα–C bond. Steric clashes forbid most of the (φ, ψ) plane — the allowed regions (α-helix basin, β-sheet basin, left-handed helix) are the Ramachandran-allowed regions.

— Global shape and packing —

The geometric summary reports three shape descriptors. Rg (radius of gyration) measures how spread out the Cα atoms are about their centre of mass; compact globular proteins have small Rg, elongated or unfolded ones large. Cα contacts (<8 Å, |i−j|>4) count long-range residue pairs in spatial proximity — high for tightly packed folds, near zero for rods or random coil. The bounding-box extents give the protein's footprint along x, y, z in Å.

Solvent-accessible surface area (SASA) is the area in Å² traced out by the centre of a 1.4 Å probe sphere (a water molecule) rolled over the protein's van der Waals surface (Shrake–Rupley / Lee–Richards construction). Buried residues have near-zero SASA; fully exposed residues can exceed 200 Å². The total SASA scales roughly with the number of surface residues.

The contact map is a binary N×N matrix image: pixel (i, j) is dark where Cα_i and Cα_j are within 8 Å and |i−j|>4. Because the |i−j|>4 filter removes local helical contacts, off-diagonal stripes parallel to the main diagonal indicate parallel β-sheets; stripes perpendicular to it indicate antiparallel β-sheets. The Ramachandran plot scatters every residue's (φ, ψ) pair against the sterically allowed regions. The PAE heatmap renders the predicted-aligned-error matrix.

— Structural neighborhood —

3Di is Foldseek's structural alphabet. Each residue is assigned one of twenty discrete states based on how its Cα sits relative to its spatial (not sequential) neighbors. Aligning 3Di strings finds structural homologs roughly as well as full 3D superposition, but orders of magnitude faster.

Nearest PDB neighbors are the top structural matches found by Foldseek when searching this structure against the entire Protein Data Bank. Each hit reports a TM-score (0 to 1; >0.5 almost always implies the same fold) and an E-value. These are *structural* homologs — they may share no detectable sequence similarity.

— Confidence and disorder —

For AlphaFold models, the B-factor field carries pLDDT — the model's own estimate of local accuracy on a 0–100 scale. Regions with pLDDT<50 should be treated as essentially unmodeled; they often correspond to intrinsically disordered segments.

Crystallographic B-factors measure how much each atom's electron density is smeared out, in Å². They rise in mobile loops and surface residues and fall in the buried interior. In AlphaFold models this column is repurposed to hold pLDDT instead.

Predicted aligned error is AlphaFold's pairwise confidence. Unlike pLDDT (per-residue), PAE is per-residue-pair and captures whether two parts of the structure are correctly placed relative to each other. Units are ångströms of expected positional error.